Protein AF-A0A5D4NVY4-F1 (afdb_monomer_lite)

pLDDT: mean 74.78, std 10.47, range [42.47, 88.19]

Radius of gyration: 20.91 Å; chains: 1; bounding box: 48×23×60 Å

Secondary structure (DSSP, 8-state):
--HHHHHHHHHHHHHHHHHHHHHHTTT-SEEEEE-TTS-EEEEETTTB---B--S-----HHHHHHHHHHHHHHHHHHHHHHHHHHHHHHHHHHHTSGGGTTTHHHHHHHHHHHHHHHHHHHHHHHHHHHHHHHHHHHHHHHHH-

Structure (mmCIF, N/CA/C/O backbone):
data_AF-A0A5D4NVY4-F1
#
_entry.id   AF-A0A5D4NVY4-F1
#
loop_
_atom_site.group_PDB
_atom_site.id
_atom_site.type_symbol
_atom_site.label_atom_id
_atom_site.label_alt_id
_atom_site.label_comp_id
_atom_site.label_asym_id
_atom_site.label_entity_id
_atom_site.label_seq_id
_atom_site.pdbx_PDB_ins_code
_atom_site.Cartn_x
_atom_site.Cartn_y
_atom_site.Cartn_z
_atom_site.occupancy
_atom_site.B_iso_or_equiv
_atom_site.auth_seq_id
_atom_site.auth_comp_id
_atom_site.auth_asym_id
_atom_site.auth_atom_id
_atom_site.pdbx_PDB_model_num
ATOM 1 N N . MET A 1 1 ? -3.960 -13.679 29.676 1.00 54.91 1 MET A N 1
ATOM 2 C CA . MET A 1 1 ? -3.739 -12.703 28.584 1.00 54.91 1 MET A CA 1
ATOM 3 C C . MET A 1 1 ? -5.085 -12.408 27.932 1.00 54.91 1 MET A C 1
ATOM 5 O O . MET A 1 1 ? -5.808 -13.362 27.670 1.00 54.91 1 MET A O 1
ATOM 9 N N . SER A 1 2 ? -5.495 -11.146 27.759 1.00 76.81 2 SER A N 1
ATOM 10 C CA . SER A 1 2 ? -6.802 -10.873 27.133 1.00 76.81 2 SER A CA 1
ATOM 11 C C . SER A 1 2 ? -6.748 -11.241 25.647 1.00 76.81 2 SER A C 1
ATOM 13 O O . SER A 1 2 ? -5.723 -11.017 25.006 1.00 76.81 2 SER A O 1
ATOM 15 N N . LYS A 1 3 ? -7.843 -11.777 25.082 1.00 68.69 3 LYS A N 1
ATOM 16 C CA . LYS A 1 3 ? -7.919 -12.106 23.641 1.00 68.69 3 LYS A CA 1
ATOM 17 C C . LYS A 1 3 ? -7.502 -10.915 22.773 1.00 68.69 3 LYS A C 1
ATOM 19 O O . LYS A 1 3 ? -6.831 -11.096 21.767 1.00 68.69 3 LYS A O 1
ATOM 24 N N . LYS A 1 4 ? -7.837 -9.696 23.211 1.00 65.12 4 LYS A N 1
ATOM 25 C CA . LYS A 1 4 ? -7.382 -8.455 22.583 1.00 65.12 4 LYS A CA 1
ATOM 26 C C . LYS A 1 4 ? -5.848 -8.380 22.591 1.00 65.12 4 LYS A C 1
ATOM 28 O O . LYS A 1 4 ? -5.234 -8.337 21.542 1.00 65.12 4 LYS A O 1
ATOM 33 N N . LEU A 1 5 ? -5.180 -8.458 23.737 1.00 72.69 5 LEU A N 1
ATOM 34 C CA . LEU A 1 5 ? -3.712 -8.372 23.754 1.00 72.69 5 LEU A CA 1
ATOM 35 C C . LEU A 1 5 ? -3.035 -9.390 22.809 1.00 72.69 5 LEU A C 1
ATOM 37 O O . LEU A 1 5 ? -2.084 -9.042 22.118 1.00 72.69 5 LEU A O 1
ATOM 41 N N . THR A 1 6 ? -3.574 -10.608 22.714 1.00 73.00 6 THR A N 1
ATOM 42 C CA . THR A 1 6 ? -3.089 -11.641 21.786 1.00 73.00 6 THR A CA 1
ATOM 43 C C . THR A 1 6 ? -3.239 -11.240 20.314 1.00 73.00 6 THR A C 1
ATOM 45 O O . THR A 1 6 ? -2.276 -11.352 19.562 1.00 73.00 6 THR A O 1
ATOM 48 N N . TRP A 1 7 ? -4.401 -10.724 19.898 1.00 71.44 7 TRP A N 1
ATOM 49 C CA . TRP A 1 7 ? -4.623 -10.263 18.519 1.00 71.44 7 TRP A CA 1
ATOM 50 C C . TRP A 1 7 ? -3.792 -9.022 18.161 1.00 71.44 7 TRP A C 1
ATOM 52 O O . TRP A 1 7 ? -3.301 -8.925 17.040 1.00 71.44 7 TRP A O 1
ATOM 62 N N . GLY A 1 8 ? -3.581 -8.102 19.107 1.00 74.56 8 GLY A N 1
ATOM 63 C CA . GLY A 1 8 ? -2.745 -6.918 18.888 1.00 74.56 8 GLY A CA 1
ATOM 64 C C . GLY A 1 8 ? -1.273 -7.279 18.680 1.00 74.56 8 GLY A C 1
ATOM 65 O O . GLY A 1 8 ? -0.619 -6.740 17.792 1.00 74.56 8 GLY A O 1
ATOM 66 N N . ILE A 1 9 ? -0.765 -8.246 19.448 1.00 76.38 9 ILE A N 1
ATOM 67 C CA . ILE A 1 9 ? 0.597 -8.766 19.270 1.00 76.38 9 ILE A CA 1
ATOM 68 C C . ILE A 1 9 ? 0.716 -9.541 17.958 1.00 76.38 9 ILE A C 1
ATOM 70 O O . ILE A 1 9 ? 1.665 -9.313 17.215 1.00 76.38 9 ILE A O 1
ATOM 74 N N . ALA A 1 10 ? -0.258 -10.395 17.629 1.00 73.56 10 ALA A N 1
ATOM 75 C CA . ALA A 1 10 ? -0.280 -11.099 16.347 1.00 73.56 10 ALA A CA 1
ATOM 76 C C . ALA A 1 10 ? -0.269 -10.122 15.158 1.00 73.56 10 ALA A C 1
ATOM 78 O O . ALA A 1 10 ? 0.429 -10.361 14.175 1.00 73.56 10 ALA A O 1
ATOM 79 N N . PHE A 1 11 ? -0.977 -8.994 15.270 1.00 77.94 11 PHE A N 1
ATOM 80 C CA . PHE A 1 11 ? -0.952 -7.928 14.273 1.00 77.94 11 PHE A CA 1
ATOM 81 C C . PHE A 1 11 ? 0.428 -7.272 14.151 1.00 77.94 11 PHE A C 1
ATOM 83 O O . PHE A 1 11 ? 0.945 -7.185 13.043 1.00 77.94 11 PHE A O 1
ATOM 90 N N . ILE A 1 12 ? 1.046 -6.853 15.262 1.00 79.88 12 ILE A N 1
ATOM 91 C CA . ILE A 1 12 ? 2.384 -6.236 15.237 1.00 79.88 12 ILE A CA 1
ATOM 92 C C . ILE A 1 12 ? 3.414 -7.199 14.639 1.00 79.88 12 ILE A C 1
ATOM 94 O O . ILE A 1 12 ? 4.227 -6.783 13.821 1.00 79.88 12 ILE A O 1
ATOM 98 N N . ILE A 1 13 ? 3.352 -8.483 15.000 1.00 80.56 13 ILE A N 1
ATOM 99 C CA . ILE A 1 13 ? 4.229 -9.516 14.437 1.00 80.56 13 ILE A CA 1
ATOM 100 C C . ILE A 1 13 ? 3.979 -9.668 12.933 1.00 80.56 13 ILE A C 1
ATOM 102 O O . ILE A 1 13 ? 4.932 -9.672 12.164 1.00 80.56 13 ILE A O 1
ATOM 106 N N . SER A 1 14 ? 2.718 -9.736 12.499 1.00 73.62 14 SER A N 1
ATOM 107 C CA . SER A 1 14 ? 2.371 -9.875 11.076 1.00 73.62 14 SER A CA 1
ATOM 108 C C . SER A 1 14 ? 2.808 -8.660 10.255 1.00 73.62 14 SER A C 1
ATOM 110 O O . SER A 1 14 ? 3.343 -8.821 9.162 1.00 73.62 14 SER A O 1
ATOM 112 N N . LEU A 1 15 ? 2.630 -7.449 10.791 1.00 80.56 15 LEU A N 1
ATOM 113 C CA . LEU A 1 15 ? 3.098 -6.215 10.166 1.00 80.56 15 LEU A CA 1
ATOM 114 C C . LEU A 1 15 ? 4.627 -6.164 10.112 1.00 80.56 15 LEU A C 1
ATOM 116 O O . LEU A 1 15 ? 5.186 -5.788 9.089 1.00 80.56 15 LEU A O 1
ATOM 120 N N . GLY A 1 16 ? 5.293 -6.574 11.193 1.00 79.81 16 GLY A N 1
ATOM 121 C CA . GLY A 1 16 ? 6.744 -6.709 11.240 1.00 79.81 16 GLY A CA 1
ATOM 122 C C . GLY A 1 16 ? 7.248 -7.660 10.159 1.00 79.81 16 GLY A C 1
ATOM 123 O O . GLY A 1 16 ? 8.113 -7.275 9.388 1.00 79.81 16 GLY A O 1
ATOM 124 N N . ILE A 1 17 ? 6.645 -8.846 10.032 1.00 80.75 17 ILE A N 1
ATOM 125 C CA . ILE A 1 17 ? 6.972 -9.817 8.978 1.00 80.75 17 ILE A CA 1
ATOM 126 C C . ILE A 1 17 ? 6.759 -9.207 7.588 1.00 80.75 17 ILE A C 1
ATOM 128 O O . ILE A 1 17 ? 7.657 -9.290 6.761 1.00 80.75 17 ILE A O 1
ATOM 132 N N . LEU A 1 18 ? 5.622 -8.550 7.336 1.00 77.75 18 LEU A N 1
ATOM 133 C CA . LEU A 1 18 ? 5.341 -7.877 6.060 1.00 77.75 18 LEU A CA 1
ATOM 134 C C . LEU A 1 18 ? 6.382 -6.803 5.722 1.00 77.75 18 LEU A C 1
ATOM 136 O O . LEU A 1 18 ? 6.873 -6.760 4.598 1.00 77.75 18 LEU A O 1
ATOM 140 N N . LEU A 1 19 ? 6.748 -5.961 6.690 1.00 79.19 19 LEU A N 1
ATOM 141 C CA . LEU A 1 19 ? 7.764 -4.924 6.508 1.00 79.19 19 LEU A CA 1
ATOM 142 C C . LEU A 1 19 ? 9.161 -5.518 6.322 1.00 79.19 19 LEU A C 1
ATOM 144 O O . LEU A 1 19 ? 9.912 -5.019 5.495 1.00 79.19 19 LEU A O 1
ATOM 148 N N . THR A 1 20 ? 9.514 -6.578 7.052 1.00 78.31 20 THR A N 1
ATOM 149 C CA . THR A 1 20 ? 10.793 -7.283 6.890 1.00 78.31 20 THR A CA 1
ATOM 150 C C . THR A 1 20 ? 10.884 -7.952 5.527 1.00 78.31 20 THR A C 1
ATOM 152 O O . THR A 1 20 ? 11.919 -7.854 4.881 1.00 78.31 20 THR A O 1
ATOM 155 N N . ILE A 1 21 ? 9.804 -8.583 5.068 1.00 74.75 21 ILE A N 1
ATOM 156 C CA . ILE A 1 21 ? 9.713 -9.160 3.727 1.00 74.75 21 ILE A CA 1
ATOM 157 C C . ILE A 1 21 ? 9.884 -8.059 2.674 1.00 74.75 21 ILE A C 1
ATOM 159 O O . ILE A 1 21 ? 10.688 -8.213 1.764 1.00 74.75 21 ILE A O 1
ATOM 163 N N . TYR A 1 22 ? 9.198 -6.925 2.826 1.00 72.56 22 TYR A N 1
ATOM 164 C CA . TYR A 1 22 ? 9.310 -5.813 1.884 1.00 72.56 22 TYR A CA 1
ATOM 165 C C . TYR A 1 22 ? 10.703 -5.158 1.893 1.00 72.56 22 TYR A C 1
ATOM 167 O O . TYR A 1 22 ? 11.249 -4.829 0.844 1.00 72.56 22 TYR A O 1
ATOM 175 N N . ALA A 1 23 ? 11.325 -5.031 3.068 1.00 73.31 23 ALA A N 1
ATOM 176 C CA . ALA A 1 23 ? 12.696 -4.546 3.208 1.00 73.31 23 ALA A CA 1
ATOM 177 C C . ALA A 1 23 ? 13.725 -5.521 2.613 1.00 73.31 23 ALA A C 1
ATOM 179 O O . ALA A 1 23 ? 14.703 -5.080 2.020 1.00 73.31 23 ALA A O 1
ATOM 180 N N . ALA A 1 24 ? 13.497 -6.835 2.720 1.00 74.44 24 ALA A N 1
ATOM 181 C CA . ALA A 1 24 ? 14.327 -7.853 2.073 1.00 74.44 24 ALA A CA 1
ATOM 182 C C . ALA A 1 24 ? 14.267 -7.785 0.536 1.00 74.44 24 ALA A C 1
ATOM 184 O O . ALA A 1 24 ? 15.148 -8.319 -0.129 1.00 74.44 24 ALA A O 1
ATOM 185 N N . MET A 1 25 ? 13.263 -7.102 -0.018 1.00 66.62 25 MET A N 1
ATOM 186 C CA . MET A 1 25 ? 13.136 -6.804 -1.445 1.00 66.62 25 MET A CA 1
ATOM 187 C C . MET A 1 25 ? 13.693 -5.420 -1.807 1.00 66.62 25 MET A C 1
ATOM 189 O O . MET A 1 25 ? 13.326 -4.869 -2.834 1.00 66.62 25 MET A O 1
ATOM 193 N N . ASN A 1 26 ? 14.498 -4.796 -0.940 1.00 72.69 26 ASN A N 1
ATOM 194 C CA . ASN A 1 26 ? 14.951 -3.408 -1.100 1.00 72.69 26 ASN A CA 1
ATOM 195 C C . ASN A 1 26 ? 13.805 -2.401 -1.308 1.00 72.69 26 ASN A C 1
ATOM 197 O O . ASN A 1 26 ? 14.020 -1.327 -1.859 1.00 72.69 26 ASN A O 1
ATOM 201 N N . PHE A 1 27 ? 12.599 -2.710 -0.813 1.00 69.75 27 PHE A N 1
ATOM 202 C CA . PHE A 1 27 ? 11.384 -1.923 -1.048 1.00 69.75 27 PHE A CA 1
ATOM 203 C C . PHE A 1 27 ? 10.965 -1.853 -2.527 1.00 69.75 27 PHE A C 1
ATOM 205 O O . PHE A 1 27 ? 10.282 -0.907 -2.924 1.00 69.75 27 PHE A O 1
ATOM 212 N N . GLU A 1 28 ? 11.331 -2.857 -3.324 1.00 71.31 28 GLU A N 1
ATOM 213 C CA . GLU A 1 28 ? 11.024 -2.952 -4.747 1.00 71.31 28 GLU A CA 1
ATOM 214 C C . GLU A 1 28 ? 10.252 -4.240 -5.048 1.00 71.31 28 GLU A C 1
ATOM 216 O O . GLU A 1 28 ? 10.756 -5.350 -4.912 1.00 71.31 28 GLU A O 1
ATOM 221 N N . LEU A 1 29 ? 8.985 -4.088 -5.428 1.00 75.50 29 LEU A N 1
ATOM 222 C CA . LEU A 1 29 ? 8.102 -5.174 -5.869 1.00 75.50 29 LEU A CA 1
ATO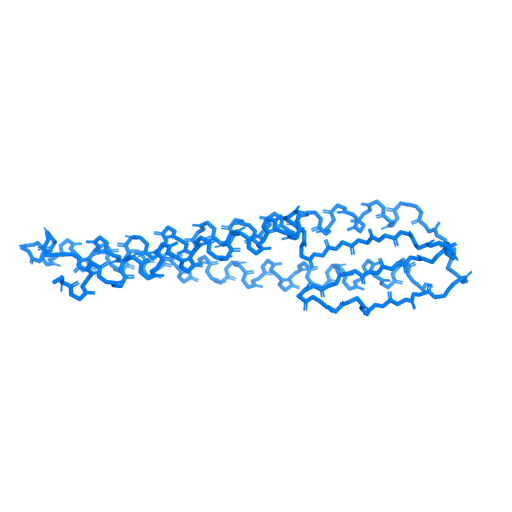M 223 C C . LEU A 1 29 ? 8.133 -5.368 -7.388 1.00 75.50 29 LEU A C 1
ATOM 225 O O . LEU A 1 29 ? 7.826 -6.458 -7.871 1.00 75.50 29 LEU A O 1
ATOM 229 N N . LEU A 1 30 ? 8.470 -4.296 -8.102 1.00 76.50 30 LEU A N 1
ATOM 230 C CA . LEU A 1 30 ? 8.783 -4.269 -9.522 1.00 76.50 30 LEU A CA 1
ATOM 231 C C . LEU A 1 30 ? 10.162 -3.639 -9.690 1.00 76.50 30 LEU A C 1
ATOM 233 O O . LEU A 1 30 ? 10.394 -2.541 -9.176 1.00 76.50 30 LEU A O 1
ATOM 237 N N . SER A 1 31 ? 11.053 -4.318 -10.399 1.00 76.38 31 SER A N 1
ATOM 238 C CA . SER A 1 31 ? 12.367 -3.796 -10.772 1.00 76.38 31 SER A CA 1
ATOM 239 C C . SER A 1 31 ? 12.830 -4.411 -12.090 1.00 76.38 31 SER A C 1
ATOM 241 O O . SER A 1 31 ? 12.225 -5.358 -12.601 1.00 76.38 31 SER A O 1
ATOM 243 N N . TYR A 1 32 ? 13.905 -3.869 -12.653 1.00 76.75 32 TYR A N 1
ATOM 244 C CA . TYR A 1 32 ? 14.581 -4.461 -13.798 1.00 76.75 32 TYR A CA 1
ATOM 245 C C . TYR A 1 32 ? 16.086 -4.499 -13.563 1.00 76.75 32 TYR A C 1
ATOM 247 O O . TYR A 1 32 ? 16.636 -3.683 -12.825 1.00 76.75 32 TYR A O 1
ATOM 255 N N . GLU A 1 33 ? 16.760 -5.436 -14.216 1.00 76.38 33 GLU A N 1
ATOM 256 C CA . GLU A 1 33 ? 18.216 -5.506 -14.236 1.00 76.38 33 GLU A CA 1
ATOM 257 C C . GLU A 1 33 ? 18.732 -5.928 -15.612 1.00 76.38 33 GLU A C 1
ATOM 259 O O . GLU A 1 33 ? 18.032 -6.575 -16.393 1.00 76.38 33 GLU A O 1
ATOM 264 N N . TRP A 1 34 ? 19.986 -5.582 -15.895 1.00 75.50 34 TRP A N 1
ATOM 265 C CA . TRP A 1 34 ? 20.727 -6.142 -17.020 1.00 75.50 34 TRP A CA 1
ATOM 266 C C . TRP A 1 34 ? 21.479 -7.381 -16.551 1.00 75.50 34 TRP A C 1
ATOM 268 O O . TRP A 1 34 ? 22.257 -7.311 -15.599 1.00 75.50 34 TRP A O 1
ATOM 278 N N . ASN A 1 35 ? 21.262 -8.515 -17.214 1.00 75.50 35 ASN A N 1
ATOM 279 C CA . ASN A 1 35 ? 22.003 -9.732 -16.897 1.00 75.50 35 ASN A CA 1
ATOM 280 C C . ASN A 1 35 ? 23.383 -9.763 -17.585 1.00 75.50 35 ASN A C 1
ATOM 282 O O . ASN A 1 35 ? 23.695 -8.953 -18.457 1.00 75.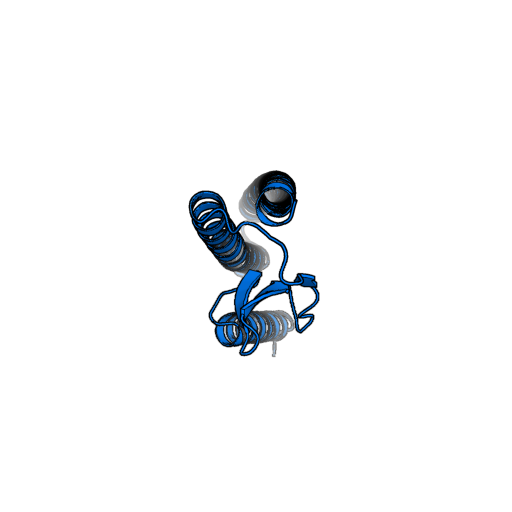50 35 ASN A O 1
ATOM 286 N N . GLU A 1 36 ? 24.202 -10.760 -17.237 1.00 76.75 36 GLU A N 1
ATOM 287 C CA . GLU A 1 36 ? 25.547 -10.969 -17.807 1.00 76.75 36 GLU A CA 1
ATOM 288 C C . GLU A 1 36 ? 25.565 -11.188 -19.334 1.00 76.75 36 GLU A C 1
ATOM 290 O O . GLU A 1 36 ? 26.629 -11.189 -19.947 1.00 76.75 36 GLU A O 1
ATOM 295 N N . LYS A 1 37 ? 24.399 -11.401 -19.953 1.00 72.25 37 LYS A N 1
ATOM 296 C CA . LYS A 1 37 ? 24.220 -11.599 -21.396 1.00 72.25 37 LYS A CA 1
ATOM 297 C C . LYS A 1 37 ? 23.662 -10.353 -22.092 1.00 72.25 37 LYS A C 1
ATOM 299 O O . LYS A 1 37 ? 23.157 -10.477 -23.202 1.00 72.25 37 LYS A O 1
ATOM 304 N N . GLU A 1 38 ? 23.703 -9.192 -21.435 1.00 70.81 38 GLU A N 1
ATOM 305 C CA . GLU A 1 38 ? 23.143 -7.931 -21.942 1.00 70.81 38 GLU A CA 1
ATOM 306 C C . GLU A 1 38 ? 21.653 -8.056 -22.307 1.00 70.81 38 GLU A C 1
ATOM 308 O O . GLU A 1 38 ? 21.179 -7.519 -23.307 1.00 70.81 38 GLU A O 1
ATOM 313 N N . GLN A 1 39 ? 20.895 -8.800 -21.500 1.00 69.44 39 GLN A N 1
ATOM 314 C CA . GLN A 1 39 ? 19.444 -8.906 -21.634 1.00 69.44 39 GLN A CA 1
ATOM 315 C C . GLN A 1 39 ? 18.771 -8.142 -20.500 1.00 69.44 39 GLN A C 1
ATOM 317 O O . GLN A 1 39 ? 19.175 -8.266 -19.339 1.00 69.44 39 GLN A O 1
ATOM 322 N N . LEU A 1 40 ? 17.719 -7.399 -20.842 1.00 72.88 40 LEU A N 1
ATOM 323 C CA . LEU A 1 40 ? 16.839 -6.768 -19.869 1.00 72.88 40 LEU A CA 1
ATOM 324 C C . LEU A 1 40 ? 15.970 -7.849 -19.215 1.00 72.88 40 LEU A C 1
ATOM 326 O O . LEU A 1 40 ? 15.216 -8.553 -19.897 1.00 72.88 40 LEU A O 1
ATOM 330 N N . VAL A 1 41 ? 16.096 -7.984 -17.898 1.00 74.44 41 VAL A N 1
ATOM 331 C CA . VAL A 1 41 ? 15.321 -8.905 -17.067 1.00 74.44 41 VAL A CA 1
ATOM 332 C C . VAL A 1 41 ? 14.409 -8.094 -16.166 1.00 74.44 41 VAL A C 1
ATOM 334 O O . VAL A 1 41 ? 14.850 -7.172 -15.487 1.00 74.44 41 VAL A O 1
ATOM 337 N N . LEU A 1 42 ? 13.134 -8.462 -16.158 1.00 74.50 42 LEU A N 1
ATOM 338 C CA . LEU A 1 42 ? 12.106 -7.823 -15.350 1.00 74.50 42 LEU A CA 1
ATOM 339 C C . LEU A 1 42 ? 11.738 -8.722 -14.177 1.00 74.50 42 LEU A C 1
ATOM 341 O O . LEU A 1 42 ? 11.500 -9.923 -14.343 1.00 74.50 42 LEU A O 1
ATOM 345 N N . HIS A 1 43 ? 11.685 -8.124 -12.994 1.00 75.50 43 HIS A N 1
ATOM 346 C CA . HIS A 1 43 ? 11.359 -8.798 -11.747 1.00 75.50 43 HIS A CA 1
ATOM 347 C C . HIS A 1 43 ? 9.992 -8.341 -11.268 1.00 75.50 43 HIS A C 1
ATOM 349 O O . HIS A 1 43 ? 9.796 -7.160 -10.977 1.00 75.50 43 HIS A O 1
ATOM 355 N N . GLU A 1 44 ? 9.053 -9.284 -11.159 1.00 71.44 44 GLU A N 1
ATOM 356 C CA . GLU A 1 44 ? 7.705 -9.008 -10.670 1.00 71.44 44 GLU A CA 1
ATOM 357 C C . GLU A 1 44 ? 7.343 -9.895 -9.471 1.00 71.44 44 GLU A C 1
ATOM 359 O O . GLU A 1 44 ? 7.346 -11.127 -9.535 1.00 71.44 44 GLU A O 1
ATOM 364 N N . GLY A 1 45 ? 6.950 -9.269 -8.361 1.00 65.19 45 GLY A N 1
ATOM 365 C CA . GLY A 1 45 ? 6.339 -9.976 -7.237 1.00 65.19 45 GLY A CA 1
ATOM 366 C C . GLY A 1 45 ? 7.303 -10.811 -6.383 1.00 65.19 45 GLY A C 1
ATOM 367 O O . GLY A 1 45 ? 8.507 -10.580 -6.310 1.00 65.19 45 GLY A O 1
ATOM 368 N N . PHE A 1 46 ? 6.736 -11.791 -5.671 1.00 58.34 46 PHE A N 1
ATOM 369 C CA . PHE A 1 46 ? 7.477 -12.699 -4.793 1.00 58.34 46 PHE A CA 1
ATOM 370 C C . PHE A 1 46 ? 8.065 -13.867 -5.586 1.00 58.34 46 PHE A C 1
ATOM 372 O O . PHE A 1 46 ? 7.410 -14.891 -5.769 1.00 58.34 46 PHE A O 1
ATOM 379 N N . GLY A 1 47 ? 9.318 -13.723 -6.018 1.00 50.97 47 GLY A N 1
ATOM 380 C CA . GLY A 1 47 ? 10.132 -14.846 -6.492 1.00 50.97 47 GLY A CA 1
ATOM 381 C C . GLY A 1 47 ? 9.865 -15.329 -7.920 1.00 50.97 47 GLY A C 1
ATOM 382 O O . GLY A 1 47 ? 10.359 -16.398 -8.266 1.00 50.97 47 GLY A O 1
ATOM 383 N N . ASN A 1 48 ? 9.150 -14.567 -8.753 1.00 46.06 48 ASN A N 1
ATOM 384 C CA . ASN A 1 48 ? 9.001 -14.869 -10.177 1.00 46.06 48 ASN A CA 1
ATOM 385 C C . ASN A 1 48 ? 9.743 -13.831 -11.027 1.00 46.06 48 ASN A C 1
ATOM 387 O O . ASN A 1 48 ? 9.184 -12.832 -11.470 1.00 46.06 48 ASN A O 1
ATOM 391 N N . SER A 1 49 ? 11.014 -14.107 -11.299 1.00 51.22 49 SER A N 1
ATOM 392 C CA . SER A 1 49 ? 11.751 -13.497 -12.403 1.00 51.22 49 SER A CA 1
ATOM 393 C C . SER A 1 49 ? 11.287 -14.134 -13.711 1.00 51.22 49 SER A C 1
ATOM 395 O O . SER A 1 49 ? 11.870 -15.101 -14.199 1.00 51.22 49 SER A O 1
ATOM 397 N N . ILE A 1 50 ? 10.176 -13.661 -14.270 1.00 56.53 50 ILE A N 1
ATOM 398 C CA . ILE A 1 50 ? 9.742 -14.136 -15.584 1.00 56.53 50 ILE A CA 1
ATOM 399 C C . ILE A 1 50 ? 9.312 -12.945 -16.422 1.00 56.53 50 ILE A C 1
ATOM 401 O O . ILE A 1 50 ? 8.128 -12.664 -16.540 1.00 56.53 50 ILE A O 1
ATOM 405 N N . THR A 1 51 ? 10.290 -12.281 -17.038 1.00 51.56 51 THR A N 1
ATOM 406 C CA . THR A 1 51 ? 10.355 -12.123 -18.500 1.00 51.56 51 THR A CA 1
ATOM 407 C C . THR A 1 51 ? 11.812 -11.830 -18.882 1.00 51.56 51 THR A C 1
ATOM 409 O O . THR A 1 51 ? 12.379 -10.820 -18.475 1.00 51.56 51 THR A O 1
ATOM 412 N N . VAL A 1 52 ? 12.437 -12.752 -19.624 1.00 49.38 52 VAL A N 1
ATOM 413 C CA . VAL A 1 52 ? 13.728 -12.538 -20.298 1.00 49.38 52 VAL A CA 1
ATOM 414 C C . VAL A 1 52 ? 13.400 -12.123 -21.724 1.00 49.38 52 VAL A C 1
ATOM 416 O O . VAL A 1 52 ? 12.885 -12.945 -22.484 1.00 49.38 52 VAL A O 1
ATOM 419 N N . THR A 1 53 ? 13.675 -10.877 -22.096 1.00 52.06 53 THR A N 1
ATOM 420 C CA . THR A 1 53 ? 13.447 -10.400 -23.469 1.00 52.06 53 THR A CA 1
ATOM 421 C C . THR A 1 53 ? 14.756 -10.395 -24.254 1.00 52.06 53 THR A C 1
ATOM 423 O O . THR A 1 53 ? 15.760 -9.826 -23.833 1.00 52.06 53 THR A O 1
ATOM 426 N N . ASN A 1 54 ? 14.761 -11.140 -25.364 1.00 48.44 54 ASN A N 1
ATOM 427 C CA . ASN A 1 54 ? 15.921 -11.384 -26.222 1.00 48.44 54 ASN A CA 1
ATOM 428 C C . ASN A 1 54 ? 16.332 -10.138 -27.033 1.00 48.44 54 ASN A C 1
ATOM 430 O O . ASN A 1 54 ? 15.487 -9.488 -27.633 1.00 48.44 54 ASN A O 1
ATOM 434 N N . HIS A 1 55 ? 17.650 -9.920 -27.068 1.00 42.47 55 HIS A N 1
ATOM 435 C CA . HIS A 1 55 ? 18.585 -9.246 -27.995 1.00 42.47 55 HIS A CA 1
ATOM 436 C C . HIS A 1 55 ? 18.194 -8.397 -29.231 1.00 42.47 55 HIS A C 1
ATOM 438 O O . HIS A 1 55 ? 19.110 -7.790 -29.771 1.00 42.47 55 HIS A O 1
ATOM 444 N N . ASP A 1 56 ? 16.943 -8.268 -29.673 1.00 43.53 56 ASP A N 1
ATOM 445 C CA . ASP A 1 56 ? 16.604 -7.483 -30.888 1.00 43.53 56 ASP A CA 1
ATOM 446 C C . ASP A 1 56 ? 15.741 -6.248 -30.595 1.00 43.53 56 ASP A C 1
ATOM 448 O O . ASP A 1 56 ? 14.997 -5.758 -31.442 1.00 43.53 56 ASP A O 1
ATOM 452 N N . VAL A 1 57 ? 15.833 -5.724 -29.377 1.00 51.44 57 VAL A N 1
ATOM 453 C CA . VAL A 1 57 ? 15.122 -4.507 -29.002 1.00 51.44 57 VAL A CA 1
ATOM 454 C C . VAL A 1 57 ? 16.050 -3.320 -29.231 1.00 51.44 57 VAL A C 1
ATOM 456 O O . VAL A 1 57 ? 17.078 -3.193 -28.566 1.00 51.44 57 VAL A O 1
ATOM 459 N N . THR A 1 58 ? 15.704 -2.434 -30.164 1.00 52.62 58 THR A N 1
ATOM 460 C CA . THR A 1 58 ? 16.256 -1.073 -30.209 1.00 52.62 58 THR A CA 1
ATOM 461 C C . THR A 1 58 ? 15.923 -0.408 -28.878 1.00 52.62 58 THR A C 1
ATOM 463 O O . THR A 1 58 ? 14.799 0.039 -28.685 1.00 52.62 58 THR A O 1
ATOM 466 N N . ILE A 1 59 ? 16.864 -0.425 -27.931 1.00 59.12 59 ILE A N 1
ATOM 467 C CA . ILE A 1 59 ? 16.662 0.132 -26.593 1.00 59.12 59 ILE A CA 1
ATOM 468 C C . ILE A 1 59 ? 16.394 1.626 -26.750 1.00 59.12 59 ILE A C 1
ATOM 470 O O . ILE A 1 59 ? 17.306 2.408 -27.025 1.00 59.12 59 ILE A O 1
ATOM 474 N N . ASP A 1 60 ? 15.137 2.016 -26.584 1.00 67.81 60 ASP A N 1
ATOM 475 C CA . ASP A 1 60 ? 14.771 3.409 -26.407 1.00 67.81 60 ASP A CA 1
ATOM 476 C C . ASP A 1 60 ? 15.061 3.794 -24.952 1.00 67.81 60 ASP A C 1
ATOM 478 O O . ASP A 1 60 ? 14.319 3.448 -24.029 1.00 67.81 60 ASP A O 1
ATOM 482 N N . TYR A 1 61 ? 16.194 4.466 -24.746 1.00 67.50 61 TYR A N 1
ATOM 483 C CA . TYR A 1 61 ? 16.648 4.903 -23.427 1.00 67.50 61 TYR A CA 1
ATOM 484 C C . TYR A 1 61 ? 15.641 5.832 -22.734 1.00 67.50 61 TYR A C 1
ATOM 486 O O . TYR A 1 61 ? 15.507 5.751 -21.512 1.00 67.50 61 TYR A O 1
ATOM 494 N N . ASP A 1 62 ? 14.888 6.638 -23.491 1.00 69.94 62 ASP A N 1
ATOM 495 C CA . ASP A 1 62 ? 13.856 7.518 -22.934 1.00 69.94 62 ASP A CA 1
ATOM 496 C C . ASP A 1 62 ? 12.690 6.682 -22.378 1.00 69.94 62 ASP A C 1
ATOM 498 O O . ASP A 1 62 ? 12.179 6.934 -21.285 1.00 69.94 62 ASP A O 1
ATOM 502 N N . SER A 1 63 ? 12.305 5.620 -23.089 1.00 68.62 63 SER A N 1
ATOM 503 C CA . SER A 1 63 ? 11.277 4.679 -22.632 1.00 68.62 63 SER A CA 1
ATOM 504 C C . SER A 1 63 ? 11.734 3.840 -21.430 1.00 68.62 63 SER A C 1
ATOM 506 O O . SER A 1 63 ? 10.913 3.498 -20.574 1.00 68.62 63 SER A O 1
ATOM 508 N N . LEU A 1 64 ? 13.036 3.553 -21.315 1.00 71.62 64 LEU A N 1
ATOM 509 C CA . LEU A 1 64 ? 13.614 2.843 -20.170 1.00 71.62 64 LEU A CA 1
ATOM 510 C C . LEU A 1 64 ? 13.614 3.708 -18.895 1.00 71.62 64 LEU A C 1
ATOM 512 O O . LEU A 1 64 ? 13.245 3.222 -17.826 1.00 71.62 64 LEU A O 1
ATOM 516 N N . GLU A 1 65 ? 13.940 5.000 -19.010 1.00 76.06 65 GLU A N 1
ATOM 517 C CA . GLU A 1 65 ? 13.858 5.960 -17.897 1.00 76.06 65 GLU A CA 1
ATOM 518 C C . GLU A 1 65 ? 12.407 6.128 -17.408 1.00 76.06 65 GLU A C 1
ATOM 520 O O . GLU A 1 65 ? 12.132 6.131 -16.202 1.00 76.06 65 GLU A O 1
ATOM 525 N N . ILE A 1 66 ? 11.446 6.192 -18.337 1.00 77.12 66 ILE A N 1
ATOM 526 C CA . ILE A 1 66 ? 10.016 6.241 -18.004 1.00 77.12 66 ILE A CA 1
ATOM 527 C C . ILE A 1 66 ? 9.585 4.971 -17.256 1.00 77.12 66 ILE A C 1
ATOM 529 O O . ILE A 1 66 ? 8.835 5.064 -16.278 1.00 77.12 66 ILE A O 1
ATOM 533 N N . LEU A 1 67 ? 10.055 3.794 -17.680 1.00 76.50 67 LEU A N 1
ATOM 534 C CA . LEU A 1 67 ? 9.756 2.524 -17.016 1.00 76.50 67 LEU A CA 1
ATOM 535 C C . LEU A 1 67 ? 10.296 2.500 -15.578 1.00 76.50 67 LEU A C 1
ATOM 537 O O . LEU A 1 67 ? 9.552 2.148 -14.659 1.00 76.50 67 LEU A O 1
ATOM 541 N N . GLU A 1 68 ? 11.538 2.945 -15.360 1.00 79.19 68 GLU A N 1
ATOM 542 C CA . GLU A 1 68 ? 12.142 3.065 -14.024 1.00 79.19 68 GLU A CA 1
ATOM 543 C C . GLU A 1 68 ? 11.309 3.979 -13.115 1.00 79.19 68 GLU A C 1
ATOM 545 O O . GLU A 1 68 ? 10.959 3.622 -11.982 1.00 79.19 68 GLU A O 1
ATOM 550 N N . GLN A 1 69 ? 10.915 5.147 -13.628 1.00 80.94 69 GLN A N 1
ATOM 551 C CA . GLN A 1 69 ? 10.115 6.108 -12.878 1.00 80.94 69 GLN A CA 1
ATOM 552 C C . GLN A 1 69 ? 8.745 5.529 -12.492 1.00 80.94 69 GLN A C 1
ATOM 554 O O . GLN A 1 69 ? 8.283 5.724 -11.359 1.00 80.94 69 GLN A O 1
ATOM 559 N N . GLN A 1 70 ? 8.095 4.807 -13.408 1.00 80.88 70 GLN A N 1
ATOM 560 C CA . GLN A 1 70 ? 6.801 4.172 -13.159 1.00 80.88 70 GLN A CA 1
ATOM 561 C C . GLN A 1 70 ? 6.903 3.028 -12.141 1.00 80.88 70 GLN A C 1
ATOM 563 O O . GLN A 1 70 ? 6.084 2.977 -11.217 1.00 80.88 70 GLN A O 1
ATOM 568 N N . MET A 1 71 ? 7.923 2.168 -12.240 1.00 79.69 71 MET A N 1
ATOM 569 C CA .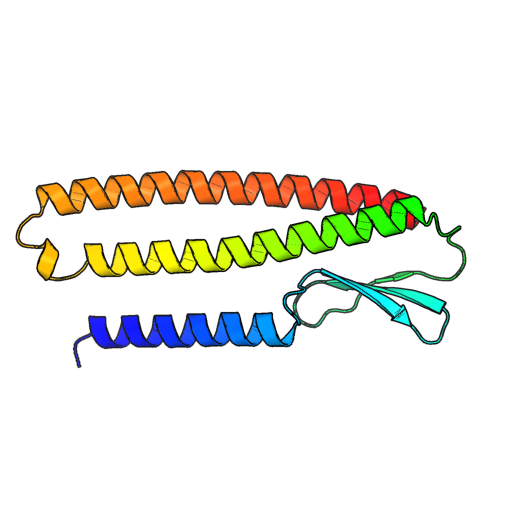 MET A 1 71 ? 8.193 1.101 -11.265 1.00 79.69 71 MET A CA 1
ATOM 570 C C . MET A 1 71 ? 8.458 1.673 -9.869 1.00 79.69 71 MET A C 1
ATOM 572 O O . MET A 1 71 ? 7.840 1.257 -8.886 1.00 79.69 71 MET A O 1
ATOM 576 N N . GLY A 1 72 ? 9.305 2.702 -9.774 1.00 81.44 72 GLY A N 1
ATOM 577 C CA . GLY A 1 72 ? 9.593 3.381 -8.514 1.00 81.44 72 GLY A CA 1
ATOM 578 C C . GLY A 1 72 ? 8.351 4.025 -7.888 1.00 81.44 72 GLY A C 1
ATOM 579 O O . GLY A 1 72 ? 8.153 3.960 -6.670 1.00 81.44 72 GLY A O 1
ATOM 580 N N . ALA A 1 73 ? 7.479 4.627 -8.700 1.00 81.12 73 ALA A N 1
ATOM 581 C CA . ALA A 1 73 ? 6.210 5.177 -8.233 1.00 81.12 73 ALA A CA 1
ATOM 582 C C . ALA A 1 73 ? 5.250 4.080 -7.743 1.00 81.12 73 ALA A C 1
ATOM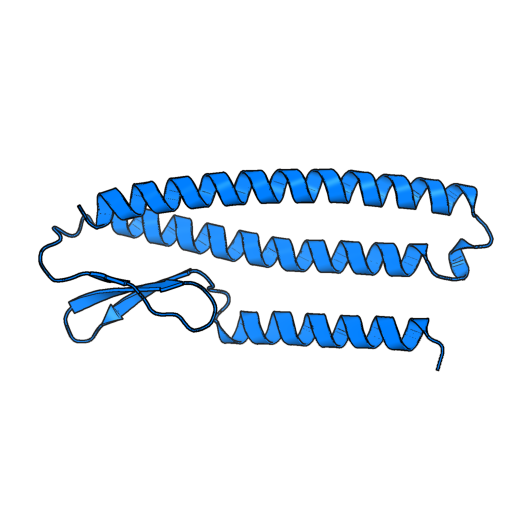 584 O O . ALA A 1 73 ? 4.642 4.236 -6.680 1.00 81.12 73 ALA A O 1
ATOM 585 N N . PHE A 1 74 ? 5.162 2.955 -8.457 1.00 81.19 74 PHE A N 1
ATOM 586 C CA . PHE A 1 74 ? 4.374 1.794 -8.046 1.00 81.19 74 PHE A CA 1
ATOM 587 C C . PHE A 1 74 ? 4.846 1.234 -6.697 1.00 81.19 74 PHE A C 1
ATOM 589 O O . PHE A 1 74 ? 4.043 1.087 -5.773 1.00 81.19 74 PHE A O 1
ATOM 596 N N . ASN A 1 75 ? 6.152 1.026 -6.527 1.00 81.31 75 ASN A N 1
ATOM 597 C CA . ASN A 1 75 ? 6.736 0.548 -5.272 1.00 81.31 75 ASN A CA 1
ATOM 598 C C . ASN A 1 75 ? 6.420 1.496 -4.098 1.00 81.31 75 ASN A C 1
ATOM 600 O O . ASN A 1 75 ? 5.971 1.068 -3.030 1.00 81.31 75 ASN A O 1
ATOM 604 N N . ARG A 1 76 ? 6.535 2.818 -4.292 1.00 82.88 76 ARG A N 1
ATOM 605 C CA . ARG A 1 76 ? 6.132 3.798 -3.260 1.00 82.88 76 ARG A CA 1
ATOM 606 C C . ARG A 1 76 ? 4.647 3.708 -2.914 1.00 82.88 76 ARG A C 1
ATOM 608 O O . ARG A 1 76 ? 4.294 3.835 -1.741 1.00 82.88 76 ARG A O 1
ATOM 615 N N . LEU A 1 77 ? 3.778 3.490 -3.900 1.00 83.19 77 LEU A N 1
ATOM 616 C CA . LEU A 1 77 ? 2.341 3.330 -3.670 1.00 83.19 77 LEU A CA 1
ATOM 617 C C . LEU A 1 77 ? 2.037 2.087 -2.831 1.00 83.19 77 LEU A C 1
ATOM 619 O O . LEU A 1 77 ? 1.229 2.178 -1.903 1.00 83.19 77 LEU A O 1
ATOM 623 N N . ILE A 1 78 ? 2.713 0.964 -3.088 1.00 80.25 78 ILE A N 1
ATOM 624 C CA . ILE A 1 78 ? 2.574 -0.240 -2.260 1.00 80.25 78 ILE A CA 1
ATOM 625 C C . ILE A 1 78 ? 2.995 0.043 -0.816 1.00 80.25 78 ILE A C 1
ATOM 627 O O . ILE A 1 78 ? 2.251 -0.274 0.116 1.00 80.25 78 ILE A O 1
ATOM 631 N N . PHE A 1 79 ? 4.134 0.709 -0.617 1.00 81.62 79 PHE A N 1
ATOM 632 C CA . PHE A 1 79 ? 4.599 1.084 0.718 1.00 81.62 79 PHE A CA 1
ATOM 633 C C . PHE A 1 79 ? 3.584 1.956 1.473 1.00 81.62 79 PHE A C 1
ATOM 635 O O . PHE A 1 79 ? 3.237 1.669 2.622 1.00 81.62 79 PHE A O 1
ATOM 642 N N . ILE A 1 80 ? 3.049 2.992 0.817 1.00 84.38 80 ILE A N 1
ATOM 643 C CA . ILE A 1 80 ? 1.999 3.851 1.386 1.00 84.38 80 ILE A CA 1
ATOM 644 C C . ILE A 1 80 ? 0.754 3.022 1.729 1.00 84.38 80 ILE A C 1
ATOM 646 O O . ILE A 1 80 ? 0.160 3.216 2.792 1.00 84.38 80 ILE A O 1
ATOM 650 N N . GLY A 1 81 ? 0.381 2.068 0.873 1.00 83.25 81 GLY A N 1
ATOM 651 C CA . GLY A 1 81 ? -0.719 1.137 1.117 1.00 83.25 81 GLY A CA 1
ATOM 652 C C . GLY A 1 81 ? -0.538 0.325 2.403 1.00 83.25 81 GLY A C 1
ATOM 653 O O . GLY A 1 81 ? -1.460 0.262 3.219 1.00 83.25 81 GLY A O 1
ATOM 654 N N . ILE A 1 82 ? 0.659 -0.226 2.636 1.00 81.88 82 ILE A N 1
ATOM 655 C CA . ILE A 1 82 ? 0.995 -0.977 3.859 1.00 81.88 82 ILE A CA 1
ATOM 656 C C . ILE A 1 82 ? 0.869 -0.084 5.104 1.00 81.88 82 ILE A C 1
ATOM 658 O O . ILE A 1 82 ? 0.283 -0.495 6.114 1.00 81.88 82 ILE A O 1
ATOM 662 N N . LEU A 1 83 ? 1.361 1.157 5.041 1.00 83.19 83 LEU A N 1
ATOM 663 C CA . LEU A 1 83 ? 1.251 2.114 6.147 1.00 83.19 83 LEU A CA 1
ATOM 664 C C . LEU A 1 83 ? -0.207 2.474 6.457 1.00 83.19 83 LEU A C 1
ATOM 666 O O . LEU A 1 83 ? -0.618 2.456 7.621 1.00 83.19 83 LEU A O 1
ATOM 670 N N . LEU A 1 84 ? -1.009 2.760 5.429 1.00 82.81 84 LEU A N 1
ATOM 671 C CA . LEU A 1 84 ? -2.426 3.088 5.589 1.00 82.81 84 LEU A CA 1
ATOM 672 C C . LEU A 1 84 ? -3.216 1.911 6.163 1.00 82.81 84 LEU A C 1
ATOM 674 O O . LEU A 1 84 ? -3.994 2.101 7.100 1.00 82.81 84 LEU A O 1
ATOM 678 N N . ALA A 1 85 ? -2.986 0.693 5.666 1.00 82.62 85 ALA A N 1
ATOM 679 C CA . ALA A 1 85 ? -3.603 -0.517 6.206 1.00 82.62 85 ALA A CA 1
ATOM 680 C C . ALA A 1 85 ? -3.289 -0.682 7.701 1.00 82.62 85 ALA A C 1
ATOM 682 O O . ALA A 1 85 ? -4.187 -0.935 8.509 1.00 82.62 85 ALA A O 1
ATOM 683 N N . SER A 1 86 ? -2.035 -0.443 8.084 1.00 82.31 86 SER A N 1
ATOM 684 C CA . SER A 1 86 ? -1.593 -0.517 9.478 1.00 82.31 86 SER A CA 1
ATOM 685 C C . SER A 1 86 ? -2.309 0.496 10.370 1.00 82.31 86 SER A C 1
ATOM 687 O O . SER A 1 86 ? -2.775 0.159 11.461 1.00 82.31 86 SER A O 1
ATOM 689 N N . LEU A 1 87 ? -2.454 1.730 9.884 1.00 83.69 87 LEU A N 1
ATOM 690 C CA . LEU A 1 87 ? -3.143 2.805 10.591 1.00 83.69 87 LEU A CA 1
ATOM 691 C C . LEU A 1 87 ? -4.641 2.521 10.750 1.00 83.69 87 LEU A C 1
ATOM 693 O O . LEU A 1 87 ? -5.200 2.741 11.829 1.00 83.69 87 LEU A O 1
ATOM 697 N N . PHE A 1 88 ? -5.300 1.991 9.717 1.00 85.00 88 PHE A N 1
ATOM 698 C CA . PHE A 1 88 ? -6.702 1.585 9.814 1.00 85.00 88 PHE A CA 1
ATOM 699 C C . PHE A 1 88 ? -6.901 0.480 10.846 1.00 85.00 88 PHE A C 1
ATOM 701 O O . PHE A 1 88 ? -7.795 0.591 11.686 1.00 85.00 88 PHE A O 1
ATOM 708 N N . ILE A 1 89 ? -6.051 -0.547 10.842 1.00 83.69 89 ILE A N 1
ATOM 709 C CA . ILE A 1 89 ? -6.135 -1.645 11.810 1.00 83.69 89 ILE A CA 1
ATOM 710 C C . ILE A 1 89 ? -5.920 -1.126 13.238 1.00 83.69 89 ILE A C 1
ATOM 712 O O . ILE A 1 89 ? -6.715 -1.441 14.127 1.00 83.69 89 ILE A O 1
ATOM 716 N N . ALA A 1 90 ? -4.928 -0.259 13.458 1.00 81.25 90 ALA A N 1
ATOM 717 C CA . ALA A 1 90 ? -4.708 0.390 14.752 1.00 81.25 90 ALA A CA 1
ATOM 718 C C . ALA A 1 90 ? -5.912 1.247 15.190 1.00 81.25 90 ALA A C 1
ATOM 720 O O . ALA A 1 90 ? -6.294 1.250 16.360 1.00 81.25 90 ALA A O 1
ATOM 721 N N . THR A 1 91 ? -6.565 1.932 14.252 1.00 84.75 91 THR A N 1
ATOM 722 C CA . THR A 1 91 ? -7.767 2.729 14.535 1.00 84.75 91 THR A CA 1
ATOM 723 C C . THR A 1 91 ? -8.932 1.837 14.965 1.00 84.75 91 THR A C 1
ATOM 725 O O . THR A 1 91 ? -9.557 2.101 15.995 1.00 84.75 91 THR A O 1
ATOM 728 N N . TYR A 1 92 ? -9.194 0.736 14.252 1.00 84.56 92 TYR A N 1
ATOM 729 C CA . TYR A 1 92 ? -10.212 -0.241 14.654 1.00 84.56 92 TYR A CA 1
ATOM 730 C C . TYR A 1 92 ? -9.898 -0.867 16.013 1.00 84.56 92 TYR A C 1
ATOM 732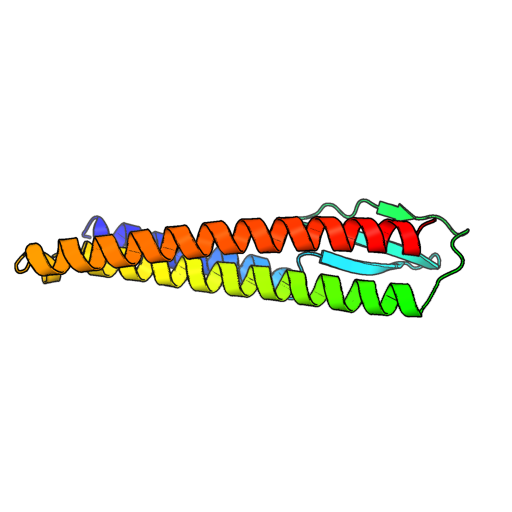 O O . TYR A 1 92 ? -10.798 -1.025 16.838 1.00 84.56 92 TYR A O 1
ATOM 740 N N . TRP A 1 93 ? -8.625 -1.149 16.291 1.00 84.00 93 TRP A N 1
ATOM 741 C CA . TRP A 1 93 ? -8.175 -1.652 17.585 1.00 84.00 93 TRP A CA 1
ATOM 742 C C . TRP A 1 93 ? -8.590 -0.743 18.744 1.00 84.00 93 TRP A C 1
ATOM 744 O O . TRP A 1 93 ? -9.167 -1.191 19.739 1.00 84.00 93 TRP A O 1
ATOM 754 N N . VAL A 1 94 ? -8.321 0.557 18.600 1.00 83.38 94 VAL A N 1
ATOM 755 C CA . VAL A 1 94 ? -8.665 1.570 19.602 1.00 83.38 94 VAL A CA 1
ATOM 756 C C . VAL A 1 94 ? -10.180 1.706 19.734 1.00 83.38 94 VAL A C 1
ATOM 758 O O . VAL A 1 94 ? -10.691 1.717 20.856 1.00 83.38 94 VAL A O 1
ATOM 761 N N . LEU A 1 95 ? -10.911 1.748 18.619 1.00 83.06 95 LEU A N 1
ATOM 762 C CA . LEU A 1 95 ? -12.371 1.880 18.619 1.00 83.06 95 LEU A CA 1
ATOM 763 C C . LEU A 1 95 ? -13.087 0.664 19.232 1.00 83.06 95 LEU A C 1
ATOM 765 O O . LEU A 1 95 ? -14.160 0.820 19.814 1.00 83.06 95 LEU A O 1
ATOM 769 N N . LEU A 1 96 ? -12.488 -0.527 19.159 1.00 83.44 96 LEU A N 1
ATOM 770 C CA . LEU A 1 96 ? -12.991 -1.766 19.770 1.00 83.44 96 LEU A CA 1
ATOM 771 C C . LEU A 1 96 ? -12.491 -1.990 21.215 1.00 83.44 96 LEU A C 1
ATOM 773 O O . LEU A 1 96 ? -12.843 -2.985 21.867 1.00 83.44 96 LEU A O 1
ATOM 777 N N . SER A 1 97 ? -11.669 -1.083 21.748 1.00 81.00 97 SER A N 1
ATOM 778 C CA . SER A 1 97 ? -11.171 -1.167 23.123 1.00 81.00 97 SER A CA 1
ATOM 779 C C . SER A 1 97 ? -12.261 -0.860 24.158 1.00 81.00 97 SER A C 1
ATOM 781 O O . SER A 1 97 ? -13.236 -0.159 23.886 1.00 81.00 97 SER A O 1
ATOM 783 N N . ASP A 1 98 ? -12.087 -1.376 25.379 1.00 77.94 98 ASP A N 1
ATOM 784 C CA . ASP A 1 98 ? -13.078 -1.201 26.453 1.00 77.94 98 ASP A CA 1
ATOM 785 C C . ASP A 1 98 ? -13.203 0.267 26.892 1.00 77.94 98 ASP A C 1
ATOM 787 O O . ASP A 1 98 ? -14.281 0.704 27.283 1.00 77.94 98 ASP A O 1
ATOM 791 N N . LYS A 1 99 ? -12.151 1.073 26.672 1.00 73.44 99 LYS A N 1
ATOM 792 C CA . LYS A 1 99 ? -12.132 2.524 26.927 1.00 73.44 99 LYS A CA 1
ATOM 793 C C . LYS A 1 99 ? -13.213 3.306 26.172 1.00 73.44 99 LYS A C 1
ATOM 795 O O . LYS A 1 99 ? -13.562 4.406 26.580 1.00 73.44 99 LYS A O 1
ATOM 800 N N . TRP A 1 100 ? -13.722 2.769 25.064 1.00 72.62 100 TRP A N 1
ATOM 801 C CA . TRP A 1 100 ? -14.741 3.422 24.239 1.00 72.62 100 TRP A CA 1
ATOM 802 C C . TRP A 1 100 ? -16.137 2.808 24.397 1.00 72.62 100 TRP A C 1
ATOM 804 O O . TRP A 1 100 ? -17.076 3.263 23.740 1.00 72.62 100 TRP A O 1
ATOM 814 N N . GLN A 1 101 ? -16.307 1.800 25.262 1.00 70.19 101 GLN A N 1
ATOM 815 C CA . GLN A 1 101 ? -17.619 1.191 25.508 1.00 70.19 101 GLN A CA 1
ATOM 816 C C . GLN A 1 101 ? -18.568 2.121 26.266 1.00 70.19 101 GLN A C 1
ATOM 818 O O . GLN A 1 101 ? -19.749 2.165 25.939 1.00 70.19 101 GLN A O 1
ATOM 823 N N . GLU A 1 102 ? -18.048 2.931 27.190 1.00 77.38 102 GLU A N 1
ATOM 824 C CA . GLU A 1 102 ? -18.843 3.886 27.976 1.00 77.38 102 GLU A CA 1
ATOM 825 C C . GLU A 1 102 ? -19.438 5.021 27.124 1.00 77.38 102 GLU A C 1
ATOM 827 O O . GLU A 1 102 ? -20.411 5.659 27.517 1.00 77.38 102 GLU A O 1
ATOM 832 N N . ASN A 1 103 ? -18.888 5.271 25.928 1.00 85.12 103 ASN A N 1
ATOM 833 C CA . ASN A 1 103 ? -19.354 6.321 25.023 1.00 85.12 103 ASN A CA 1
ATOM 834 C C . ASN A 1 103 ? -19.767 5.757 23.658 1.00 85.12 103 ASN A C 1
ATOM 836 O O . ASN A 1 103 ? -19.232 6.124 22.605 1.00 85.12 103 ASN A O 1
ATOM 840 N N . GLU A 1 104 ? -20.750 4.855 23.683 1.00 84.62 104 GLU A N 1
ATOM 841 C CA . GLU A 1 104 ? -21.209 4.100 22.515 1.00 84.62 104 GLU A CA 1
ATOM 842 C C . GLU A 1 104 ? -21.581 4.996 21.319 1.00 84.62 104 GLU A C 1
ATOM 844 O O . GLU A 1 104 ? -21.238 4.677 20.177 1.00 84.62 104 GLU A O 1
ATOM 849 N N . LYS A 1 105 ? -22.227 6.148 21.561 1.00 88.00 105 LYS A N 1
ATOM 850 C CA . LYS A 1 105 ? -22.619 7.093 20.501 1.00 88.00 105 LYS A CA 1
ATOM 851 C C . LYS A 1 105 ? -21.402 7.662 19.767 1.00 88.00 105 LYS A C 1
ATOM 853 O O . LYS A 1 105 ? -21.398 7.708 18.536 1.00 88.00 105 LYS A O 1
ATOM 858 N N . LYS A 1 106 ? -20.354 8.069 20.497 1.00 84.00 106 LYS A N 1
ATOM 859 C CA . LYS A 1 106 ? -19.104 8.546 19.881 1.00 84.00 106 LYS A CA 1
ATOM 860 C C . LYS A 1 106 ? -18.368 7.408 19.178 1.00 84.00 106 LYS A C 1
ATOM 862 O O . LYS A 1 106 ? -17.925 7.609 18.051 1.00 84.00 106 LYS A O 1
ATOM 867 N N . ARG A 1 107 ? -18.298 6.218 19.786 1.00 87.25 107 ARG A N 1
ATOM 868 C CA . ARG A 1 107 ? -17.682 5.028 19.174 1.00 87.25 107 ARG A CA 1
ATOM 869 C C . ARG A 1 107 ? -18.317 4.695 17.824 1.00 87.25 107 ARG A C 1
ATOM 871 O O . ARG A 1 107 ? -17.601 4.587 16.837 1.00 87.25 107 ARG A O 1
ATOM 878 N N . LYS A 1 108 ? -19.651 4.592 17.760 1.00 86.00 108 LYS A N 1
ATOM 879 C CA . LYS A 1 108 ? -20.394 4.324 16.513 1.00 86.00 108 LYS A CA 1
ATOM 880 C C . LYS A 1 108 ? -20.134 5.392 15.454 1.00 86.00 108 LYS A C 1
ATOM 882 O O . LYS A 1 108 ? -19.890 5.047 14.304 1.00 86.00 108 LYS A O 1
ATOM 887 N N . LYS A 1 109 ? -20.129 6.674 15.849 1.00 88.19 109 LYS A N 1
ATOM 888 C CA . LYS A 1 109 ? -19.790 7.782 14.949 1.00 88.19 109 LYS A CA 1
ATOM 889 C C . LYS A 1 109 ? -18.397 7.576 14.350 1.00 88.19 109 LYS A C 1
ATOM 891 O O . LYS A 1 109 ? -18.291 7.504 13.135 1.00 88.19 109 LYS A O 1
ATOM 896 N N . TYR A 1 110 ? -17.350 7.450 15.167 1.00 86.50 110 TYR A N 1
ATOM 897 C CA . TYR A 1 110 ? -15.983 7.291 14.656 1.00 86.50 110 TYR A CA 1
ATOM 898 C C . TYR A 1 110 ? -15.789 6.009 13.850 1.00 86.50 110 TYR A C 1
ATOM 900 O O . TYR A 1 110 ? -15.123 6.058 12.828 1.00 86.50 110 TYR A O 1
ATOM 908 N N . MET A 1 111 ? -16.433 4.904 14.233 1.00 87.62 111 MET A N 1
ATOM 909 C CA . MET A 1 111 ? -16.412 3.671 13.446 1.00 87.62 111 MET A CA 1
ATOM 910 C C . MET A 1 111 ? -16.983 3.883 12.042 1.00 87.62 111 MET A C 1
ATOM 912 O O . MET A 1 111 ? -16.388 3.423 11.074 1.00 87.62 111 MET A O 1
ATOM 916 N N . LEU A 1 112 ? -18.091 4.624 11.921 1.00 87.69 112 LEU A N 1
ATOM 917 C CA . LEU A 1 112 ? -18.664 4.988 10.626 1.00 87.69 112 LEU A CA 1
ATOM 918 C C . LEU A 1 112 ? -17.692 5.850 9.808 1.00 87.69 112 LEU A C 1
ATOM 920 O O . LEU A 1 112 ? -17.478 5.566 8.637 1.00 87.69 112 LEU A O 1
ATOM 924 N N . TRP A 1 113 ? -17.065 6.861 10.422 1.00 87.06 113 TRP A N 1
ATOM 925 C CA . TRP A 1 113 ? -16.060 7.693 9.745 1.00 87.06 113 TRP A CA 1
ATOM 926 C C . TRP A 1 113 ? -14.862 6.874 9.261 1.00 87.06 113 TRP A C 1
ATOM 928 O O . TRP A 1 113 ? -14.444 7.031 8.117 1.00 87.06 113 TRP A O 1
ATOM 938 N N . THR A 1 114 ? -14.329 5.987 10.104 1.00 85.88 114 THR A N 1
ATOM 939 C CA . THR A 1 114 ? -13.213 5.106 9.746 1.00 85.88 114 THR A CA 1
ATOM 940 C C . THR A 1 114 ? -13.601 4.166 8.609 1.00 85.88 114 THR A C 1
ATOM 942 O O . THR A 1 114 ? -12.816 4.012 7.680 1.00 85.88 114 THR A O 1
ATOM 945 N N . LEU A 1 115 ? -14.810 3.596 8.634 1.00 86.06 115 LEU A N 1
ATOM 946 C CA . LEU A 1 115 ? -15.307 2.718 7.575 1.00 86.06 115 LEU A CA 1
ATOM 947 C C . LEU A 1 115 ? -15.462 3.466 6.242 1.00 86.06 115 LEU A C 1
ATOM 949 O O . LEU A 1 115 ? -14.990 2.984 5.215 1.00 86.06 115 LEU A O 1
ATOM 953 N N . SER A 1 116 ? -16.057 4.663 6.262 1.00 86.94 116 SER A N 1
ATOM 954 C CA . SER A 1 116 ? -16.195 5.511 5.072 1.00 86.94 116 SER A CA 1
ATOM 955 C C . SER A 1 116 ? -14.838 5.905 4.495 1.00 86.94 116 SER A C 1
ATOM 957 O O . SER A 1 116 ? -14.632 5.804 3.287 1.00 86.94 116 SER A O 1
ATOM 959 N N . LEU A 1 117 ? -13.895 6.319 5.349 1.00 87.25 117 LEU A N 1
ATOM 960 C CA . LEU A 1 117 ? -12.550 6.688 4.913 1.00 87.25 117 LEU A CA 1
ATOM 961 C C . LEU A 1 117 ? -11.825 5.486 4.301 1.00 87.25 117 LEU A C 1
ATOM 963 O O . LEU A 1 117 ? -11.225 5.616 3.243 1.00 87.25 117 LEU A O 1
ATOM 967 N N . ASN A 1 118 ? -11.939 4.311 4.922 1.00 86.12 118 ASN A N 1
ATOM 968 C CA . ASN A 1 118 ? -11.353 3.076 4.413 1.00 86.12 118 ASN A CA 1
ATOM 969 C C . ASN A 1 118 ? -11.933 2.701 3.039 1.00 86.12 118 ASN A C 1
ATOM 971 O O . ASN A 1 118 ? -11.175 2.428 2.114 1.00 86.12 118 ASN A O 1
ATOM 975 N N . GLY A 1 119 ? -13.256 2.799 2.863 1.00 84.06 119 GLY A N 1
ATOM 976 C CA . GLY A 1 119 ? -13.909 2.575 1.569 1.00 84.06 119 GLY A CA 1
ATOM 977 C C . GLY A 1 119 ? -13.416 3.522 0.469 1.00 84.06 119 GLY A C 1
ATOM 978 O O . GLY A 1 119 ? -13.121 3.074 -0.641 1.00 84.06 119 GLY A O 1
ATOM 979 N N . ILE A 1 120 ? -13.256 4.815 0.777 1.00 87.94 120 ILE A N 1
ATOM 980 C CA . ILE A 1 120 ? -12.685 5.801 -0.158 1.00 87.94 120 ILE A CA 1
ATOM 981 C C . ILE A 1 120 ? -11.236 5.438 -0.493 1.00 87.94 120 ILE A C 1
ATOM 983 O O . ILE A 1 120 ? -10.866 5.418 -1.665 1.00 87.94 120 ILE A O 1
ATOM 987 N N . THR A 1 121 ? -10.423 5.112 0.515 1.00 84.31 121 THR A N 1
ATOM 988 C CA . THR A 1 121 ? -9.018 4.742 0.320 1.00 84.31 121 THR A CA 1
ATOM 989 C C . THR A 1 121 ? -8.870 3.480 -0.526 1.00 84.31 121 THR A C 1
ATOM 991 O O . THR A 1 121 ? -8.058 3.485 -1.444 1.00 84.31 121 THR A O 1
ATOM 994 N N . ILE A 1 122 ? -9.663 2.430 -0.282 1.00 83.25 122 ILE A N 1
ATOM 995 C CA . ILE A 1 122 ? -9.645 1.202 -1.093 1.00 83.25 122 ILE A CA 1
ATOM 996 C C . ILE A 1 122 ? -10.033 1.514 -2.539 1.00 83.25 122 ILE A C 1
ATOM 998 O O . ILE A 1 122 ? -9.346 1.086 -3.460 1.00 83.25 122 ILE A O 1
ATOM 1002 N N . THR A 1 123 ? -11.101 2.288 -2.749 1.00 85.44 123 THR A N 1
ATOM 1003 C CA . THR A 1 123 ? -11.561 2.647 -4.100 1.00 85.44 123 THR A CA 1
ATOM 1004 C C . THR A 1 123 ? -10.486 3.426 -4.860 1.00 85.44 123 THR A C 1
ATOM 1006 O O . THR A 1 123 ? -10.186 3.110 -6.010 1.00 85.44 123 THR A O 1
ATOM 1009 N N . ALA A 1 124 ? -9.861 4.407 -4.203 1.00 83.62 124 ALA A N 1
ATOM 1010 C CA . ALA A 1 124 ? -8.757 5.167 -4.775 1.00 83.62 124 ALA A CA 1
ATOM 1011 C C . ALA A 1 124 ? -7.543 4.274 -5.065 1.00 83.62 124 ALA A C 1
ATOM 1013 O O . ALA A 1 124 ? -6.965 4.376 -6.141 1.00 83.62 124 ALA A O 1
ATOM 1014 N N . ALA A 1 125 ? -7.186 3.371 -4.148 1.00 80.62 125 ALA A N 1
ATOM 1015 C CA . ALA A 1 125 ? -6.075 2.443 -4.330 1.00 80.62 125 ALA A CA 1
ATOM 1016 C C . ALA A 1 125 ? -6.300 1.521 -5.535 1.00 80.62 125 ALA A C 1
ATOM 1018 O O . ALA A 1 125 ? -5.415 1.408 -6.376 1.00 80.62 125 ALA A O 1
ATOM 1019 N N . VAL A 1 126 ? -7.492 0.930 -5.674 1.00 82.50 126 VAL A N 1
ATOM 1020 C CA . VAL A 1 126 ? -7.845 0.096 -6.835 1.00 82.50 126 VAL A CA 1
ATOM 1021 C C . VAL A 1 126 ? -7.753 0.901 -8.130 1.00 82.50 126 VAL A C 1
ATOM 1023 O O . VAL A 1 126 ? -7.135 0.442 -9.086 1.00 82.50 126 VAL A O 1
ATOM 1026 N N . PHE A 1 127 ? -8.310 2.115 -8.165 1.00 84.44 127 PHE A N 1
ATOM 1027 C CA . PHE A 1 127 ? -8.243 2.971 -9.351 1.00 84.44 127 PHE A CA 1
ATOM 1028 C C . PHE A 1 127 ? -6.800 3.331 -9.733 1.00 84.44 127 PHE A C 1
ATOM 1030 O O . PHE A 1 127 ? -6.431 3.248 -10.903 1.00 84.44 127 PHE A O 1
ATOM 1037 N N . ILE A 1 128 ? -5.976 3.701 -8.749 1.00 78.75 128 ILE A N 1
ATOM 1038 C CA . ILE A 1 128 ? -4.564 4.033 -8.958 1.00 78.75 128 ILE A CA 1
ATOM 1039 C C . ILE A 1 128 ? -3.807 2.809 -9.477 1.00 78.75 128 ILE A C 1
ATOM 1041 O O . ILE A 1 128 ? -3.117 2.924 -10.483 1.00 78.75 128 ILE A O 1
ATOM 1045 N N . VAL A 1 129 ? -3.964 1.643 -8.845 1.00 77.50 129 VAL A N 1
ATOM 1046 C CA . VAL A 1 129 ? -3.280 0.407 -9.256 1.00 77.50 129 VAL A CA 1
ATOM 1047 C C . VAL A 1 129 ? -3.684 -0.006 -10.668 1.00 77.50 129 VAL A C 1
ATOM 1049 O O . VAL A 1 129 ? -2.809 -0.302 -11.472 1.00 77.50 129 VAL A O 1
ATOM 1052 N N . LEU A 1 130 ? -4.977 0.029 -11.009 1.00 80.00 130 LEU A N 1
ATOM 1053 C CA . LEU A 1 130 ? -5.441 -0.300 -12.362 1.00 80.00 130 LEU A CA 1
ATOM 1054 C C . LEU A 1 130 ? -4.873 0.658 -13.413 1.00 80.00 130 LEU A C 1
ATOM 1056 O O . LEU A 1 130 ? -4.430 0.217 -14.472 1.00 80.00 130 LEU A O 1
ATOM 1060 N N . ARG A 1 131 ? -4.854 1.963 -13.118 1.00 78.62 131 ARG A N 1
ATOM 1061 C CA . ARG A 1 131 ? -4.266 2.964 -14.013 1.00 78.62 131 ARG A CA 1
ATOM 1062 C C . ARG A 1 131 ? -2.769 2.730 -14.209 1.00 78.62 131 ARG A C 1
ATOM 1064 O O . ARG A 1 131 ? -2.306 2.780 -15.342 1.00 78.62 131 ARG A O 1
ATOM 1071 N N . TYR A 1 132 ? -2.037 2.463 -13.129 1.00 71.56 132 TYR A N 1
ATOM 1072 C CA . TYR A 1 132 ? -0.602 2.188 -13.191 1.00 71.56 132 TYR A CA 1
ATOM 1073 C C . TYR A 1 132 ? -0.297 0.892 -13.934 1.00 71.56 132 TYR A C 1
ATOM 1075 O O . TYR A 1 132 ? 0.614 0.873 -14.747 1.00 71.56 132 TYR A O 1
ATOM 1083 N N . TYR A 1 133 ? -1.086 -0.163 -13.723 1.00 71.38 133 TYR A N 1
ATOM 1084 C CA . TYR A 1 133 ? -0.927 -1.416 -14.456 1.00 71.38 133 TYR A CA 1
ATOM 1085 C C . TYR A 1 133 ? -1.125 -1.215 -15.963 1.00 71.38 133 TYR A C 1
ATOM 1087 O O . TYR A 1 133 ? -0.356 -1.736 -16.765 1.00 71.38 133 TYR A O 1
ATOM 1095 N N . HIS A 1 134 ? -2.115 -0.409 -16.359 1.00 75.25 134 HIS A N 1
ATOM 1096 C CA . HIS A 1 134 ? -2.326 -0.078 -17.767 1.00 75.25 134 HIS A CA 1
ATOM 1097 C C . HIS A 1 134 ? -1.156 0.723 -18.358 1.00 75.25 134 HIS A C 1
ATOM 1099 O O . HIS A 1 134 ? -0.671 0.372 -19.428 1.00 75.25 134 HIS A O 1
ATOM 1105 N N . GLN A 1 135 ? -0.666 1.739 -17.637 1.00 70.62 135 GLN A N 1
ATOM 1106 C CA . GLN A 1 135 ? 0.483 2.544 -18.067 1.00 70.62 135 GLN A CA 1
ATOM 1107 C C . GLN A 1 135 ? 1.764 1.717 -18.177 1.00 70.62 135 GLN A C 1
ATOM 1109 O O . GLN A 1 135 ? 2.451 1.806 -19.189 1.00 70.62 135 GLN A O 1
ATOM 1114 N N . MET A 1 136 ? 2.041 0.858 -17.194 1.00 68.69 136 MET A N 1
ATOM 1115 C CA . MET A 1 136 ? 3.183 -0.047 -17.257 1.00 68.69 136 MET A CA 1
ATOM 1116 C C . MET A 1 136 ? 3.071 -0.998 -18.441 1.00 68.69 136 MET A C 1
ATOM 1118 O O . MET A 1 136 ? 4.059 -1.208 -19.124 1.00 68.69 136 MET A O 1
ATOM 1122 N N . ASN A 1 137 ? 1.883 -1.532 -18.732 1.00 70.00 137 ASN A N 1
ATOM 1123 C CA . ASN A 1 137 ? 1.683 -2.412 -19.882 1.00 70.00 137 ASN A CA 1
ATOM 1124 C C . ASN A 1 137 ? 1.891 -1.694 -21.232 1.00 70.00 137 ASN A C 1
ATOM 1126 O O . ASN A 1 137 ? 2.427 -2.290 -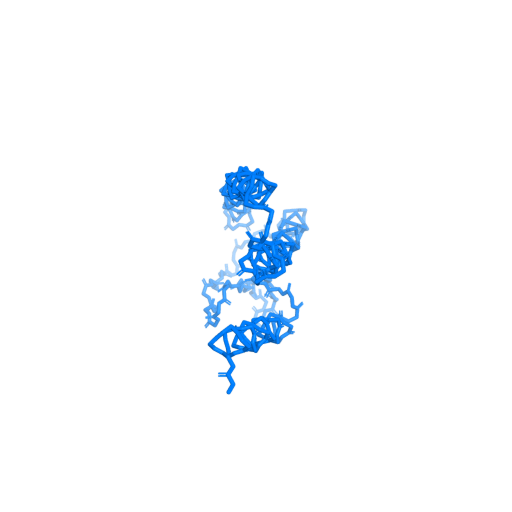22.161 1.00 70.00 137 ASN A O 1
ATOM 1130 N N . GLU A 1 138 ? 1.503 -0.420 -21.351 1.00 69.38 138 GLU A N 1
ATOM 1131 C CA . GLU A 1 138 ? 1.806 0.399 -22.537 1.00 69.38 138 GLU A CA 1
ATOM 1132 C C . GLU A 1 138 ? 3.304 0.702 -22.657 1.00 69.38 138 GLU A C 1
ATOM 1134 O O . GLU A 1 138 ? 3.883 0.539 -23.728 1.00 69.38 138 GLU A O 1
ATOM 1139 N N . THR A 1 139 ? 3.957 1.095 -21.561 1.00 65.19 139 THR A N 1
ATOM 1140 C CA . THR A 1 139 ? 5.406 1.337 -21.545 1.00 65.19 139 THR A CA 1
ATOM 1141 C C . THR A 1 139 ? 6.184 0.050 -21.820 1.00 65.19 139 THR A C 1
ATOM 1143 O O . THR A 1 139 ? 7.137 0.081 -22.588 1.00 65.19 139 THR A O 1
ATOM 1146 N N . TYR A 1 140 ? 5.736 -1.097 -21.306 1.00 65.38 140 TYR A N 1
ATOM 1147 C CA . TYR A 1 140 ? 6.272 -2.410 -21.661 1.00 65.38 140 TYR A CA 1
ATOM 1148 C C . TYR A 1 140 ? 6.177 -2.685 -23.156 1.00 65.38 140 TYR A C 1
ATOM 1150 O O . TYR A 1 140 ? 7.134 -3.182 -23.740 1.00 65.38 140 TYR A O 1
ATOM 1158 N N . HIS A 1 141 ? 5.042 -2.365 -23.781 1.00 66.75 141 HIS A N 1
ATOM 1159 C CA . HIS A 1 141 ? 4.886 -2.557 -25.215 1.00 66.75 141 HIS A CA 1
ATOM 1160 C C . HIS A 1 141 ? 5.875 -1.692 -26.003 1.00 66.75 141 HIS A C 1
ATOM 1162 O O . HIS A 1 141 ? 6.560 -2.225 -26.860 1.00 66.75 141 HIS A O 1
ATOM 1168 N N . ASN A 1 142 ? 6.019 -0.413 -25.647 1.00 63.56 142 ASN A N 1
ATOM 1169 C CA . ASN A 1 142 ? 6.931 0.513 -26.329 1.00 63.56 142 ASN A CA 1
ATOM 1170 C C . ASN A 1 142 ? 8.419 0.210 -26.085 1.00 63.56 142 ASN A C 1
ATOM 1172 O O . ASN A 1 142 ? 9.258 0.550 -26.910 1.00 63.56 142 ASN A O 1
ATOM 1176 N N . VAL A 1 143 ? 8.760 -0.382 -24.935 1.00 58.91 143 VAL A N 1
ATOM 1177 C CA . VAL A 1 143 ? 10.138 -0.793 -24.631 1.00 58.91 143 VAL A CA 1
ATOM 1178 C C . VAL A 1 143 ? 10.488 -2.098 -25.336 1.00 58.91 143 VAL A C 1
ATOM 1180 O O . VAL A 1 143 ? 11.659 -2.310 -25.592 1.00 58.91 143 VAL A O 1
ATOM 1183 N N . LEU A 1 144 ? 9.531 -2.984 -25.630 1.00 57.56 144 LEU A N 1
ATOM 1184 C CA . LEU A 1 144 ? 9.807 -4.339 -26.131 1.00 57.56 144 LEU A CA 1
ATOM 1185 C C . LEU A 1 144 ? 9.468 -4.564 -27.614 1.00 57.56 144 LEU A C 1
ATOM 1187 O O . LEU A 1 144 ? 9.918 -5.569 -28.170 1.00 57.56 144 LEU A O 1
ATOM 1191 N N . PHE A 1 145 ? 8.678 -3.686 -28.237 1.00 54.56 145 PHE A N 1
ATOM 1192 C CA . PHE A 1 145 ? 8.161 -3.807 -29.607 1.00 54.56 145 PHE A CA 1
ATOM 1193 C C . PHE A 1 145 ? 8.217 -2.469 -30.348 1.00 54.56 145 PHE A C 1
ATOM 1195 O O . PHE A 1 145 ? 8.314 -2.518 -31.596 1.00 54.56 145 PHE A O 1
#

Sequence (145 aa):
MSKKLTWGIAFIISLGILLTIYAAMNFELLSYEWNEKEQLVLHEGFGNSITVTNHDVTIDYDSLEILEQQMGAFNRLIFIGILLASLFIATYWVLLSDKWQENEKKRKKYMLWTLSLNGITITAAVFIVLRYYHQMNETYHNVLF

Organism: NCBI:txid218284

Foldseek 3Di:
DDPLVVVVVVLVVVLVVVVVVCVVVVLFQWDWDQDPVRWIWIHHHDPDRDDTADDPFPAPVVLVVVLHVLRVVVSVLVVVVSVVVSVLVVQVSVLPDPVCVVPVVVSVVVVVVSVVVVVVVVVVSVVVVVVSVVVSVVSVVVRRD